Protein AF-U1MWM4-F1 (afdb_monomer)

Secondary structure (DSSP, 8-state):
--HHHHHHHHHHHHHHHHHHHHHHHTTSHHHHHHHHHHS-HHHH-GGGTTHHHHHHHHHHHHHHHHHHTT-SSHHHHHHHHHHHHHHHHHHHHHHHHHHH-HHHHGGG---HHHHHHHHHHHHHHHHHHH-

Organism: NCBI:txid1330458

Nearest PDB structures (foldseek):
  8yrj-assembly1_B  TM=4.365E-01  e=1.997E+00  Mus musculus

Solvent-accessible surface area (backbone atoms only — not comparable to full-atom values): 6643 Å² total; per-residue (Å²): 126,57,74,64,58,48,50,26,50,54,47,27,53,53,48,20,53,50,29,30,54,56,16,54,43,38,71,37,71,72,53,28,54,53,54,35,69,25,44,44,73,93,72,10,50,79,95,44,70,39,17,62,55,55,43,47,51,50,19,51,49,30,31,54,27,17,54,29,43,70,45,91,49,62,72,54,14,36,51,17,33,52,52,52,41,54,45,56,60,70,49,41,60,27,47,51,46,20,36,75,37,40,92,81,42,48,91,66,22,47,54,61,67,67,48,51,52,51,52,52,52,52,37,51,52,40,48,68,41,45,113

pLDD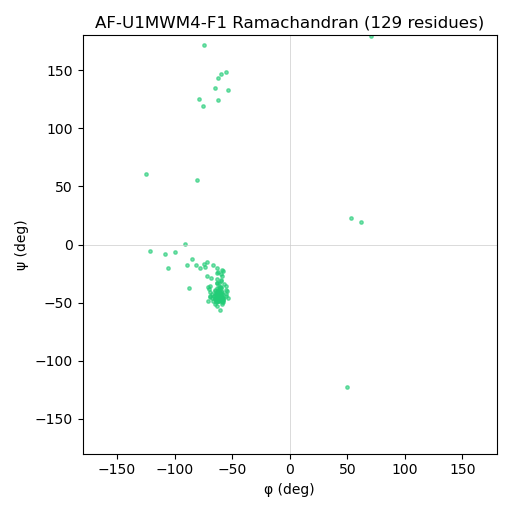T: mean 96.31, std 3.2, range [73.0, 98.81]

Structure (mmCIF, N/CA/C/O backbone):
data_AF-U1MWM4-F1
#
_entry.id   AF-U1MWM4-F1
#
loop_
_atom_site.group_PDB
_atom_site.id
_atom_site.type_symbol
_atom_site.label_atom_id
_atom_site.label_alt_id
_atom_site.label_comp_id
_atom_site.label_asym_id
_atom_site.label_entity_id
_atom_site.label_seq_id
_atom_site.pdbx_PDB_ins_code
_atom_site.Cartn_x
_atom_site.Cartn_y
_atom_site.Cartn_z
_atom_site.occupancy
_atom_site.B_iso_or_equiv
_atom_site.auth_seq_id
_atom_site.auth_comp_id
_atom_site.auth_asym_id
_atom_site.auth_atom_id
_atom_site.pdbx_PDB_model_num
ATOM 1 N N . MET A 1 1 ? 13.168 -4.698 -27.009 1.00 73.00 1 MET A N 1
ATOM 2 C CA . MET A 1 1 ? 12.444 -5.199 -25.823 1.00 73.00 1 MET A CA 1
ATOM 3 C C . MET A 1 1 ? 11.823 -6.514 -26.232 1.00 73.00 1 MET A C 1
ATOM 5 O O . MET A 1 1 ? 11.180 -6.531 -27.275 1.00 73.00 1 MET A O 1
ATOM 9 N N . ASP A 1 2 ? 12.071 -7.596 -25.502 1.00 93.06 2 ASP A N 1
ATOM 10 C CA . ASP A 1 2 ? 11.335 -8.839 -25.735 1.00 93.06 2 ASP A CA 1
ATOM 11 C C . ASP A 1 2 ? 9.895 -8.722 -25.193 1.00 93.06 2 ASP A C 1
ATOM 13 O O . ASP A 1 2 ? 9.524 -7.731 -24.549 1.00 93.06 2 ASP A O 1
ATOM 17 N N . ALA A 1 3 ? 9.061 -9.718 -25.497 1.00 93.69 3 ALA A N 1
ATOM 18 C CA . ALA A 1 3 ? 7.660 -9.731 -25.082 1.00 93.69 3 ALA A CA 1
ATOM 19 C C . ALA A 1 3 ? 7.498 -9.676 -23.552 1.00 93.69 3 ALA A C 1
ATOM 21 O O . ALA A 1 3 ? 6.542 -9.082 -23.056 1.00 93.69 3 ALA A O 1
ATOM 22 N N . PHE A 1 4 ? 8.446 -10.249 -22.808 1.00 92.88 4 PHE A N 1
ATOM 23 C CA . PHE A 1 4 ? 8.422 -10.269 -21.351 1.00 92.88 4 PHE A CA 1
ATOM 24 C C . PHE A 1 4 ? 8.690 -8.876 -20.767 1.00 92.88 4 PHE A C 1
ATOM 26 O O . PHE A 1 4 ? 7.894 -8.377 -19.973 1.00 92.88 4 PHE A O 1
ATOM 33 N N . ALA A 1 5 ? 9.728 -8.187 -21.240 1.00 92.69 5 ALA A N 1
ATOM 34 C CA . ALA A 1 5 ? 10.042 -6.819 -20.841 1.00 92.69 5 ALA A CA 1
ATOM 35 C C . ALA A 1 5 ? 8.908 -5.838 -21.190 1.00 92.69 5 ALA A C 1
ATOM 37 O O . ALA A 1 5 ? 8.616 -4.917 -20.419 1.00 92.69 5 ALA A O 1
ATOM 38 N N . LEU A 1 6 ? 8.239 -6.042 -22.333 1.00 95.88 6 LEU A N 1
ATOM 39 C CA . LEU A 1 6 ? 7.053 -5.269 -22.704 1.00 95.88 6 LEU A CA 1
ATOM 40 C C . LEU A 1 6 ? 5.889 -5.535 -21.739 1.00 95.88 6 LEU A C 1
ATOM 42 O O . LEU A 1 6 ? 5.275 -4.584 -21.255 1.00 95.88 6 LEU A O 1
ATOM 46 N N . ALA A 1 7 ? 5.617 -6.801 -21.408 1.00 96.62 7 ALA A N 1
ATOM 47 C CA . ALA A 1 7 ? 4.581 -7.168 -20.445 1.00 96.62 7 ALA A CA 1
ATOM 48 C C . ALA A 1 7 ? 4.852 -6.564 -19.058 1.00 96.62 7 ALA A C 1
ATOM 50 O O . ALA A 1 7 ? 3.949 -5.990 -18.450 1.00 96.62 7 ALA A O 1
ATOM 51 N N . GLN A 1 8 ? 6.101 -6.597 -18.584 1.00 96.38 8 GLN A N 1
ATOM 52 C CA . GLN A 1 8 ? 6.495 -5.952 -17.330 1.00 96.38 8 GLN A CA 1
ATOM 53 C C . GLN A 1 8 ? 6.320 -4.432 -17.373 1.00 96.38 8 GLN A C 1
ATOM 55 O O . GLN A 1 8 ? 5.951 -3.827 -16.369 1.00 96.38 8 GLN A O 1
ATOM 60 N N . LEU A 1 9 ? 6.602 -3.781 -18.505 1.00 96.69 9 LEU A N 1
ATOM 61 C CA . LEU A 1 9 ? 6.371 -2.343 -18.653 1.00 96.69 9 LEU A CA 1
ATOM 62 C C . LEU A 1 9 ? 4.880 -2.005 -18.561 1.00 96.69 9 LEU A C 1
ATOM 64 O O . LEU A 1 9 ? 4.505 -1.132 -17.780 1.00 96.69 9 LEU A O 1
ATOM 68 N N . VAL A 1 10 ? 4.037 -2.718 -19.310 1.00 98.06 10 VAL A N 1
ATOM 69 C CA . VAL A 1 10 ? 2.579 -2.535 -19.268 1.00 98.06 10 VAL A CA 1
ATOM 70 C C . VAL A 1 10 ? 2.051 -2.775 -17.855 1.00 98.06 10 VAL A C 1
ATOM 72 O O . VAL A 1 10 ? 1.291 -1.959 -17.334 1.00 98.06 10 VAL A O 1
ATOM 75 N N . LEU A 1 11 ? 2.510 -3.842 -17.196 1.00 98.12 11 LEU A N 1
ATOM 76 C CA . LEU A 1 11 ? 2.122 -4.159 -15.827 1.00 98.12 11 LEU A CA 1
ATOM 77 C C . LEU A 1 11 ? 2.522 -3.048 -14.849 1.00 98.12 11 LEU A C 1
ATOM 79 O O . LEU A 1 11 ? 1.695 -2.632 -14.044 1.00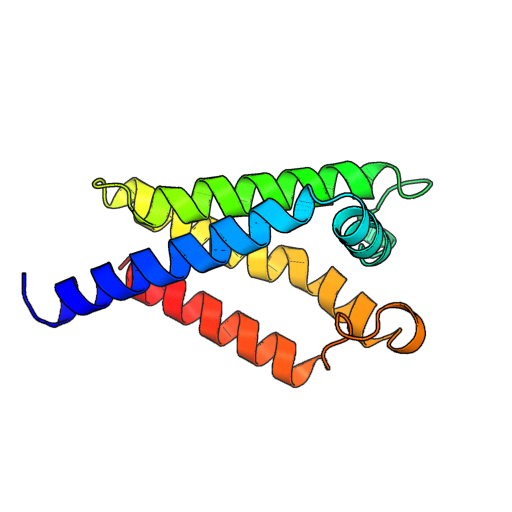 98.12 11 LEU A O 1
ATOM 83 N N . ARG A 1 12 ? 3.744 -2.508 -14.946 1.00 98.31 12 ARG A N 1
ATOM 84 C CA . ARG A 1 12 ? 4.184 -1.380 -14.108 1.00 98.31 12 ARG A CA 1
ATOM 85 C C . ARG A 1 12 ? 3.334 -0.134 -14.315 1.00 98.31 12 ARG A C 1
ATOM 87 O O . ARG A 1 12 ? 3.019 0.527 -13.335 1.00 98.31 12 ARG A O 1
ATOM 94 N N . ILE A 1 13 ? 2.937 0.175 -15.550 1.00 98.62 13 ILE A N 1
ATOM 95 C CA . ILE A 1 13 ? 2.043 1.308 -15.841 1.00 98.62 13 ILE A CA 1
ATOM 96 C C . ILE A 1 13 ? 0.690 1.107 -15.158 1.00 98.62 13 ILE A C 1
ATOM 98 O O . ILE A 1 13 ? 0.217 2.004 -14.463 1.00 98.62 13 ILE A O 1
ATOM 102 N N . ILE A 1 14 ? 0.096 -0.079 -15.295 1.00 98.69 14 ILE A N 1
ATOM 103 C CA . ILE A 1 14 ? -1.185 -0.402 -14.655 1.00 98.69 14 ILE A CA 1
ATOM 104 C C . ILE A 1 14 ? -1.062 -0.316 -13.129 1.00 98.69 14 ILE A C 1
ATOM 106 O O . ILE A 1 14 ? -1.875 0.341 -12.483 1.00 98.69 14 ILE A O 1
ATOM 110 N N . LEU A 1 15 ? -0.033 -0.936 -12.546 1.00 98.69 15 LEU A N 1
ATOM 111 C CA . LEU A 1 15 ? 0.197 -0.925 -11.102 1.00 98.69 15 LEU A CA 1
ATOM 112 C C . LEU A 1 15 ? 0.459 0.489 -10.579 1.00 98.69 15 LEU A C 1
ATOM 114 O O . LEU A 1 15 ? -0.099 0.858 -9.550 1.00 98.69 15 LEU A O 1
ATOM 118 N N . ALA A 1 16 ? 1.241 1.301 -11.293 1.00 98.69 16 ALA A N 1
ATOM 119 C CA . ALA A 1 16 ? 1.481 2.694 -10.934 1.00 98.69 16 ALA A CA 1
ATOM 120 C C . ALA A 1 16 ? 0.167 3.481 -10.875 1.00 98.69 16 ALA A C 1
ATOM 122 O O . ALA A 1 16 ? -0.094 4.151 -9.881 1.00 98.69 16 ALA A O 1
ATOM 123 N N . LEU A 1 17 ? -0.698 3.344 -11.886 1.00 98.69 17 LEU A N 1
ATOM 124 C CA . LEU A 1 17 ? -2.016 3.985 -11.893 1.00 98.69 17 LEU A CA 1
ATOM 125 C C . LEU A 1 17 ? -2.900 3.501 -10.736 1.00 98.69 17 LEU A C 1
ATOM 127 O O . LEU A 1 17 ? -3.558 4.316 -10.092 1.00 98.69 17 LEU A O 1
ATOM 131 N N . VAL A 1 18 ? -2.891 2.198 -10.443 1.00 98.50 18 VAL A N 1
ATOM 132 C CA . VAL A 1 18 ? -3.653 1.608 -9.334 1.00 98.50 18 VAL A CA 1
ATOM 133 C C . VAL A 1 18 ? -3.173 2.144 -7.983 1.00 98.50 18 VAL A C 1
ATOM 135 O O . VAL A 1 18 ? -3.989 2.655 -7.221 1.00 98.50 18 VAL A O 1
ATOM 138 N N . PHE A 1 19 ? -1.873 2.086 -7.682 1.00 98.69 19 PHE A N 1
ATOM 139 C CA . PHE A 1 19 ? -1.334 2.548 -6.397 1.00 98.69 19 PHE A CA 1
ATOM 140 C C . PHE A 1 19 ? -1.404 4.063 -6.234 1.00 98.69 19 PHE A C 1
ATOM 142 O O . PHE A 1 19 ? -1.806 4.532 -5.175 1.00 98.69 19 PHE A O 1
ATOM 149 N N . VAL A 1 20 ? -1.104 4.839 -7.277 1.00 98.75 20 VAL A N 1
ATOM 150 C CA . VAL A 1 20 ? -1.268 6.299 -7.228 1.00 98.75 20 VAL A CA 1
ATOM 151 C C . VAL A 1 20 ? -2.741 6.660 -7.039 1.00 98.75 20 VAL A C 1
ATOM 153 O O . VAL A 1 20 ? -3.062 7.494 -6.195 1.00 98.75 20 VAL A O 1
ATOM 156 N N . GLY A 1 21 ? -3.651 5.997 -7.759 1.00 98.50 21 GLY A N 1
ATOM 157 C CA . GLY A 1 21 ? -5.092 6.178 -7.600 1.00 98.50 21 GLY A CA 1
ATOM 158 C C . GLY A 1 21 ? -5.574 5.865 -6.181 1.00 98.50 21 GLY A C 1
ATOM 159 O O . GLY A 1 21 ? -6.245 6.698 -5.573 1.00 98.50 21 GLY A O 1
ATOM 160 N N . MET A 1 22 ? -5.195 4.709 -5.622 1.00 97.56 22 MET A N 1
ATOM 161 C CA . MET A 1 22 ? -5.502 4.334 -4.232 1.00 97.56 22 MET A CA 1
ATOM 162 C C . MET A 1 22 ? -4.910 5.334 -3.231 1.00 97.56 22 MET A C 1
ATOM 164 O O . MET A 1 22 ? -5.630 5.824 -2.354 1.00 97.56 22 MET A O 1
ATOM 168 N N . GLY A 1 23 ? -3.654 5.733 -3.418 1.00 98.19 23 GLY A N 1
ATOM 169 C CA . GLY A 1 23 ? -2.969 6.692 -2.560 1.00 98.19 23 GLY A CA 1
ATOM 170 C C . GLY A 1 23 ? -3.641 8.062 -2.542 1.00 98.19 23 GLY A C 1
ATOM 171 O O . GLY A 1 23 ? -3.818 8.647 -1.477 1.00 98.19 23 GLY A O 1
ATOM 172 N N . ILE A 1 24 ? -4.145 8.544 -3.683 1.00 98.56 24 ILE A N 1
ATOM 173 C CA . ILE A 1 24 ? -4.927 9.790 -3.753 1.00 98.56 24 ILE A CA 1
ATOM 174 C C . ILE A 1 24 ? -6.187 9.711 -2.875 1.00 98.56 24 ILE A C 1
ATOM 176 O O . ILE A 1 24 ? -6.543 10.693 -2.214 1.00 98.56 24 ILE A O 1
ATOM 180 N N . THR A 1 25 ? -6.853 8.551 -2.797 1.00 97.62 25 THR A N 1
ATOM 181 C CA . THR A 1 25 ? -8.079 8.410 -1.989 1.00 97.62 25 THR A CA 1
ATOM 182 C C . THR A 1 25 ? -7.853 8.643 -0.490 1.00 97.62 25 THR A C 1
ATOM 184 O O . THR A 1 25 ? -8.776 9.092 0.194 1.00 97.62 25 THR A O 1
ATOM 187 N N . HIS A 1 26 ? -6.625 8.462 0.012 1.00 97.44 26 HIS A N 1
ATOM 188 C CA . HIS A 1 26 ? -6.258 8.738 1.407 1.00 97.44 26 HIS A CA 1
ATOM 189 C C . HIS A 1 26 ? -6.399 10.221 1.780 1.00 97.44 26 HIS A C 1
ATOM 191 O O . HIS A 1 26 ? -6.542 10.566 2.956 1.00 97.44 26 HIS A O 1
ATOM 197 N N . PHE A 1 27 ? -6.408 11.111 0.787 1.00 97.75 27 PHE A N 1
ATOM 198 C CA . PHE A 1 27 ? -6.537 12.554 0.979 1.00 97.75 27 PHE A CA 1
ATOM 199 C C . PHE A 1 27 ? -7.962 13.064 0.730 1.00 97.75 27 PHE A C 1
ATOM 201 O O . PHE A 1 27 ? -8.268 14.213 1.048 1.00 97.75 27 PHE A O 1
ATOM 208 N N . VAL A 1 28 ? -8.872 12.208 0.251 1.00 97.56 28 VAL A N 1
ATOM 209 C CA . VAL A 1 28 ? -10.289 12.549 0.077 1.00 97.56 28 VAL A CA 1
ATOM 210 C C . VAL A 1 28 ? -10.979 12.555 1.448 1.00 97.56 28 VAL A C 1
ATOM 212 O O . VAL A 1 28 ? -11.045 11.507 2.093 1.00 97.56 28 VAL A O 1
ATOM 215 N N . PRO A 1 29 ? -11.563 13.678 1.921 1.00 95.44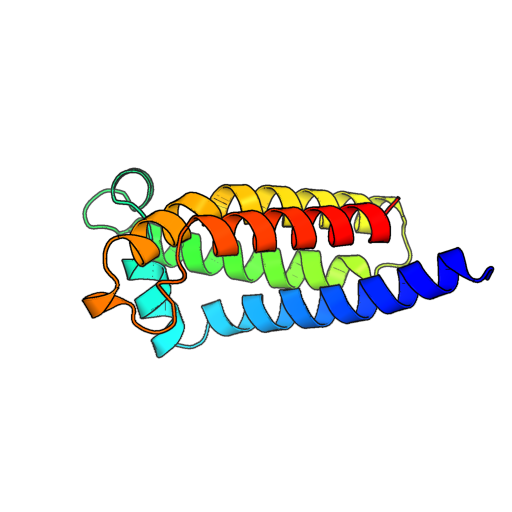 29 PRO A N 1
ATOM 216 C CA . PRO A 1 29 ? -11.994 13.820 3.317 1.00 95.44 29 PRO A CA 1
ATOM 217 C C . PRO A 1 29 ? -12.943 12.728 3.826 1.00 95.44 29 PRO A C 1
ATOM 219 O O . PRO A 1 29 ? -12.809 12.271 4.962 1.00 95.44 29 PRO A O 1
ATOM 222 N N . ARG A 1 30 ? -13.904 12.296 2.997 1.00 94.06 30 ARG A N 1
ATOM 223 C CA . ARG A 1 30 ? -14.866 11.244 3.361 1.00 94.06 30 ARG A CA 1
ATOM 224 C C . ARG A 1 30 ? -14.197 9.873 3.482 1.00 94.06 30 ARG A C 1
ATOM 226 O O . ARG A 1 30 ? -14.445 9.175 4.459 1.00 94.06 30 ARG A O 1
ATOM 233 N N . VAL A 1 31 ? -13.344 9.520 2.522 1.00 94.75 31 VAL A N 1
ATOM 234 C CA . VAL A 1 31 ? -12.633 8.232 2.485 1.00 94.75 31 VAL A CA 1
ATOM 235 C C . VAL A 1 31 ? -11.589 8.171 3.597 1.00 94.75 31 VAL A C 1
ATOM 237 O O . VAL A 1 31 ? -11.558 7.209 4.359 1.00 94.75 31 VAL A O 1
ATOM 240 N N . ARG A 1 32 ? -10.830 9.256 3.790 1.00 96.31 32 ARG A N 1
ATOM 241 C CA . ARG A 1 32 ? -9.849 9.398 4.869 1.00 96.31 32 ARG A CA 1
ATOM 242 C C . ARG A 1 32 ? -10.452 9.123 6.243 1.00 96.31 32 ARG A C 1
ATOM 244 O O . ARG A 1 32 ? -9.863 8.390 7.029 1.00 96.31 32 ARG A O 1
ATOM 251 N N . ARG A 1 33 ? -11.629 9.687 6.549 1.00 95.38 33 ARG A N 1
ATOM 252 C CA . ARG A 1 33 ? -12.317 9.439 7.831 1.00 95.38 33 ARG A CA 1
ATOM 253 C C . ARG A 1 33 ? -12.697 7.968 8.009 1.00 95.38 33 ARG A C 1
ATOM 255 O O . ARG A 1 33 ? -12.547 7.441 9.107 1.00 95.38 33 ARG A O 1
ATOM 262 N N . ALA A 1 34 ? -13.148 7.303 6.944 1.00 95.31 34 ALA A N 1
ATOM 263 C CA . ALA A 1 34 ? -13.443 5.872 6.982 1.00 95.31 34 ALA A CA 1
ATOM 264 C C . ALA A 1 34 ? -12.171 5.044 7.238 1.00 95.31 34 ALA A C 1
ATOM 266 O O . ALA A 1 34 ? -12.152 4.236 8.162 1.00 95.31 34 ALA A O 1
ATOM 267 N N . MET A 1 35 ? -11.079 5.319 6.518 1.00 96.56 35 MET A N 1
ATOM 268 C CA . MET A 1 35 ? -9.781 4.658 6.718 1.00 96.56 35 MET A CA 1
ATOM 269 C C . MET A 1 35 ? -9.242 4.855 8.141 1.00 96.56 35 MET A C 1
ATOM 271 O O . MET A 1 35 ? -8.799 3.904 8.779 1.00 96.56 35 MET A O 1
ATOM 275 N N . GLN A 1 36 ? -9.344 6.070 8.690 1.00 96.88 36 GLN A N 1
ATOM 276 C CA . GLN A 1 36 ? -8.945 6.357 10.072 1.00 96.88 36 GLN A CA 1
ATOM 277 C C . GLN A 1 36 ? -9.743 5.533 11.086 1.00 96.88 36 GLN A C 1
ATOM 279 O O . GLN A 1 36 ? -9.192 5.109 12.101 1.00 96.88 36 GLN A O 1
ATOM 284 N N . ALA A 1 37 ? -11.031 5.294 10.830 1.00 95.69 37 ALA A N 1
ATOM 285 C CA . ALA A 1 37 ? -11.879 4.461 11.676 1.00 95.69 37 ALA A CA 1
ATOM 286 C C . ALA A 1 37 ? -11.535 2.964 11.576 1.00 95.69 37 ALA A C 1
ATOM 288 O O . ALA A 1 37 ? -11.712 2.250 12.559 1.00 95.69 37 ALA A O 1
ATOM 289 N N . MET A 1 38 ? -10.989 2.509 10.443 1.00 96.56 38 MET A N 1
ATOM 290 C CA . MET A 1 38 ? -10.546 1.123 10.242 1.00 96.56 38 MET A CA 1
ATOM 291 C C . MET A 1 38 ? -9.243 0.789 10.983 1.00 96.56 38 MET A C 1
ATOM 293 O O . MET A 1 38 ? -8.956 -0.384 11.199 1.00 96.56 38 MET A O 1
ATOM 297 N N . ILE A 1 39 ? -8.434 1.780 11.379 1.00 96.75 39 ILE A N 1
ATOM 298 C CA . ILE A 1 39 ? -7.154 1.511 12.054 1.00 96.75 39 ILE A CA 1
ATOM 299 C C . ILE A 1 39 ? -7.396 0.775 13.389 1.00 96.75 39 ILE A C 1
ATOM 301 O O . ILE A 1 39 ? -8.121 1.295 14.248 1.00 96.75 39 ILE A O 1
ATOM 305 N N . PRO A 1 40 ? -6.787 -0.403 13.615 1.00 95.12 40 PRO A N 1
ATOM 306 C CA . PRO A 1 40 ? -6.948 -1.129 14.871 1.00 95.12 40 PRO A CA 1
ATOM 307 C C . PRO A 1 40 ? -6.475 -0.315 16.079 1.00 95.12 40 PRO A C 1
ATOM 309 O O . PRO A 1 40 ? -5.505 0.440 15.994 1.00 95.12 40 PRO A O 1
ATOM 312 N N . ALA A 1 41 ? -7.130 -0.500 17.229 1.00 93.88 41 ALA A N 1
ATOM 313 C CA . ALA A 1 41 ? -6.823 0.246 18.455 1.00 93.88 41 ALA A CA 1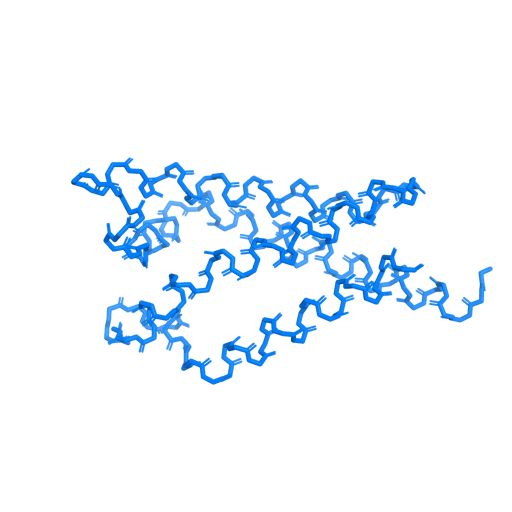
ATOM 314 C C . ALA A 1 41 ? -5.342 0.140 18.872 1.00 93.88 41 ALA A C 1
ATOM 316 O O . ALA A 1 41 ? -4.760 1.135 19.294 1.00 93.88 41 ALA A O 1
ATOM 317 N N . ALA A 1 42 ? -4.719 -1.025 18.656 1.00 93.69 42 ALA A N 1
ATOM 318 C CA . ALA A 1 42 ? -3.303 -1.268 18.941 1.00 93.69 42 ALA A CA 1
ATOM 319 C C . ALA A 1 42 ? -2.340 -0.329 18.183 1.00 93.69 42 ALA A C 1
ATOM 321 O O . ALA A 1 42 ? -1.250 -0.055 18.673 1.00 93.69 42 ALA A O 1
ATOM 322 N N . PHE A 1 43 ? -2.739 0.187 17.014 1.00 94.00 43 PHE A N 1
ATOM 323 C CA . PHE A 1 43 ? -1.911 1.075 16.187 1.00 94.00 43 PHE A CA 1
ATOM 324 C C . PHE A 1 43 ? -2.356 2.538 16.243 1.00 94.00 43 PHE A C 1
ATOM 326 O O . PHE A 1 43 ? -1.581 3.435 15.928 1.00 94.00 43 PHE A O 1
ATOM 333 N N . ALA A 1 44 ? -3.602 2.807 16.637 1.00 93.25 44 ALA A N 1
ATOM 334 C CA . ALA A 1 44 ? -4.173 4.151 16.590 1.00 93.25 44 ALA A CA 1
ATOM 335 C C . ALA A 1 44 ? -3.596 5.106 17.661 1.00 93.25 44 ALA A C 1
ATOM 337 O O . ALA A 1 44 ? -3.761 6.323 17.544 1.00 93.25 44 ALA A O 1
ATOM 338 N N . GLY A 1 45 ? -2.916 4.575 18.682 1.00 92.75 45 GLY A N 1
ATOM 339 C CA . GLY A 1 45 ? -2.413 5.337 19.827 1.00 92.75 45 GLY A CA 1
ATOM 340 C C . GLY A 1 45 ? -3.528 5.820 20.772 1.00 92.75 45 GLY A C 1
ATOM 341 O O . GLY A 1 45 ? -4.712 5.580 20.511 1.00 92.75 45 GLY A O 1
ATOM 342 N N . PRO A 1 46 ? -3.171 6.516 21.872 1.00 92.06 46 PRO A N 1
ATOM 343 C CA . PRO A 1 46 ? -4.142 7.100 22.798 1.00 92.06 46 PRO A CA 1
ATOM 344 C C . PRO A 1 46 ? -5.131 7.996 22.052 1.00 92.06 46 PRO A C 1
ATOM 346 O O . PRO A 1 46 ? -4.720 8.782 21.195 1.00 92.06 46 PRO A O 1
ATOM 349 N N . GLU A 1 47 ? -6.425 7.829 22.331 1.00 91.88 47 GLU A N 1
ATOM 350 C CA . GLU A 1 47 ? -7.513 8.593 21.694 1.00 91.88 47 GLU A CA 1
ATOM 351 C C . GLU A 1 47 ? -7.492 8.555 20.151 1.00 91.88 47 GLU A C 1
ATOM 353 O O . GLU A 1 47 ? -8.045 9.420 19.478 1.00 91.88 47 GLU A O 1
ATOM 358 N N . ARG A 1 48 ? -6.857 7.531 19.560 1.00 95.00 48 ARG A N 1
ATOM 359 C CA . ARG A 1 48 ? -6.692 7.363 18.106 1.00 95.00 48 ARG A CA 1
ATOM 360 C C . ARG A 1 48 ? -5.898 8.479 17.415 1.00 95.00 48 ARG A C 1
ATOM 362 O O . ARG A 1 48 ? -5.969 8.613 16.191 1.00 95.00 48 ARG A O 1
ATOM 369 N N . ARG A 1 49 ? -5.108 9.257 18.163 1.00 96.50 49 ARG A N 1
ATOM 370 C CA . ARG A 1 49 ? -4.370 10.428 17.653 1.00 96.50 49 ARG A CA 1
ATOM 371 C C . ARG A 1 49 ? -3.397 10.117 16.505 1.00 96.50 49 ARG A C 1
ATOM 373 O O . ARG A 1 49 ? -3.054 11.014 15.742 1.00 96.50 49 ARG A O 1
ATOM 380 N N . TRP A 1 50 ? -2.941 8.868 16.364 1.00 96.88 50 TRP A N 1
ATOM 381 C CA . TRP A 1 50 ? -2.022 8.457 15.293 1.00 96.88 50 TRP A CA 1
ATOM 382 C C . TRP A 1 50 ? -2.739 8.008 14.023 1.00 96.88 50 TRP A C 1
ATOM 384 O O . TRP A 1 50 ? -2.126 7.996 12.958 1.00 96.88 50 TRP A O 1
ATOM 394 N N . ALA A 1 51 ? -4.035 7.691 14.094 1.00 96.69 51 ALA A N 1
ATOM 395 C CA . ALA A 1 51 ? -4.787 7.219 12.938 1.00 96.69 51 ALA A CA 1
ATOM 396 C C . ALA A 1 51 ? -4.715 8.187 11.735 1.00 96.69 51 ALA A C 1
ATOM 398 O O . ALA A 1 51 ? -4.454 7.724 10.624 1.00 96.69 51 ALA A O 1
ATOM 399 N N . PRO A 1 52 ? -4.854 9.519 11.903 1.00 97.00 52 PRO A N 1
ATOM 400 C CA . PRO A 1 52 ? -4.708 10.449 10.787 1.00 97.00 52 PRO A CA 1
ATOM 401 C C . PRO A 1 52 ? -3.329 10.413 10.129 1.00 97.00 52 PRO A C 1
ATOM 403 O O . PRO A 1 52 ? -3.249 10.423 8.902 1.00 97.00 52 PRO A O 1
ATOM 406 N N . ALA A 1 53 ? -2.266 10.342 10.933 1.00 97.62 53 ALA A N 1
ATOM 407 C CA . ALA A 1 53 ? -0.895 10.304 10.439 1.00 97.62 53 ALA A CA 1
ATOM 408 C C . ALA A 1 53 ? -0.605 8.994 9.699 1.00 97.62 53 ALA A C 1
ATOM 410 O O . ALA A 1 53 ? -0.040 9.030 8.615 1.00 97.62 53 ALA A O 1
ATOM 411 N N . LEU A 1 54 ? -1.052 7.851 10.227 1.00 97.75 54 LEU A N 1
ATOM 412 C CA . LEU A 1 54 ? -0.873 6.546 9.584 1.00 97.75 54 LEU A CA 1
ATOM 413 C C . LEU A 1 54 ? -1.575 6.466 8.220 1.00 97.75 54 LEU A C 1
ATOM 415 O O . LEU A 1 54 ? -0.982 5.975 7.260 1.00 97.75 54 LEU A O 1
ATOM 419 N N . VAL A 1 55 ? -2.801 6.995 8.105 1.00 98.00 55 VAL A N 1
ATOM 420 C CA . VAL A 1 55 ? -3.511 7.089 6.812 1.00 98.00 55 VAL A CA 1
ATOM 421 C C . VAL A 1 55 ? -2.777 8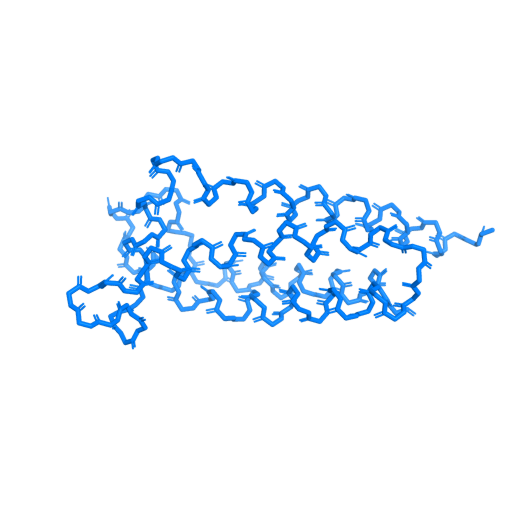.032 5.854 1.00 98.00 55 VAL A C 1
ATOM 423 O O . VAL A 1 55 ? -2.596 7.708 4.688 1.00 98.00 55 VAL A O 1
ATOM 426 N N . ALA A 1 56 ? -2.305 9.187 6.325 1.00 98.19 56 ALA A N 1
ATOM 427 C CA . ALA A 1 56 ? -1.561 10.106 5.465 1.00 98.19 56 ALA A CA 1
ATOM 428 C C . ALA A 1 56 ? -0.236 9.494 4.977 1.00 98.19 56 ALA A C 1
ATOM 430 O O . ALA A 1 56 ? 0.064 9.557 3.789 1.00 98.19 56 ALA A O 1
ATOM 431 N N . ILE A 1 57 ? 0.532 8.869 5.874 1.00 98.31 57 ILE A N 1
ATOM 432 C CA . ILE A 1 57 ? 1.819 8.235 5.559 1.00 98.31 57 ILE A CA 1
ATOM 433 C C . ILE A 1 57 ? 1.622 7.092 4.563 1.00 98.31 57 ILE A C 1
ATOM 435 O O . ILE A 1 57 ? 2.321 7.059 3.557 1.00 98.31 57 ILE A O 1
ATOM 439 N N . SER A 1 58 ? 0.664 6.191 4.802 1.00 98.12 58 SER A N 1
ATOM 440 C CA . SER A 1 58 ? 0.363 5.104 3.858 1.00 98.12 58 SER A CA 1
ATOM 441 C C . SER A 1 58 ? -0.019 5.641 2.478 1.00 98.12 58 SER A C 1
ATOM 443 O O . SER A 1 58 ? 0.575 5.212 1.494 1.00 98.12 58 SER A O 1
ATOM 445 N N . GLY A 1 59 ? -0.886 6.656 2.403 1.00 98.50 59 GLY A N 1
ATOM 446 C CA . GLY A 1 59 ? -1.240 7.302 1.136 1.00 98.50 59 GLY A CA 1
ATOM 447 C C . GLY A 1 59 ? -0.046 7.939 0.412 1.00 98.50 59 GLY A C 1
ATOM 448 O O . GLY A 1 59 ? 0.087 7.790 -0.801 1.00 98.50 59 GLY A O 1
ATOM 449 N N . VAL A 1 60 ? 0.863 8.612 1.133 1.00 98.75 60 VAL A N 1
ATOM 450 C CA . VAL A 1 60 ? 2.105 9.148 0.538 1.00 98.75 60 VAL A CA 1
ATOM 451 C C . VAL A 1 60 ? 2.983 8.018 0.006 1.00 98.75 60 VAL A C 1
ATOM 453 O O . VAL A 1 60 ? 3.483 8.120 -1.113 1.00 98.75 60 VAL A O 1
ATOM 456 N N . VAL A 1 61 ? 3.165 6.942 0.777 1.00 98.69 61 VAL A N 1
ATOM 457 C CA . VAL A 1 61 ? 3.980 5.793 0.358 1.00 98.69 61 VAL A CA 1
ATOM 458 C C . VAL A 1 61 ? 3.390 5.138 -0.892 1.00 98.69 61 VAL A C 1
ATOM 460 O O . VAL A 1 61 ? 4.149 4.860 -1.815 1.00 98.69 61 VAL A O 1
ATOM 463 N N . GLU A 1 62 ? 2.068 4.958 -0.981 1.00 98.62 62 GLU A N 1
ATOM 464 C CA . GLU A 1 62 ? 1.415 4.426 -2.189 1.00 98.62 62 GLU A CA 1
ATOM 465 C C . GLU A 1 62 ? 1.671 5.296 -3.420 1.00 98.62 62 GLU A C 1
ATOM 467 O O . GLU A 1 62 ? 2.032 4.770 -4.472 1.00 98.62 62 GLU A O 1
ATOM 472 N N . ILE A 1 63 ? 1.526 6.621 -3.299 1.00 98.81 63 ILE A N 1
ATOM 473 C CA . ILE A 1 63 ? 1.742 7.546 -4.420 1.00 98.81 63 ILE A CA 1
ATOM 474 C C . ILE A 1 63 ? 3.207 7.522 -4.854 1.00 98.81 63 ILE A C 1
ATOM 476 O O . ILE A 1 63 ? 3.502 7.356 -6.038 1.00 98.81 63 ILE A O 1
ATOM 480 N N . VAL A 1 64 ? 4.130 7.689 -3.905 1.00 98.81 64 VAL A N 1
ATOM 481 C CA . VAL A 1 64 ? 5.562 7.800 -4.198 1.00 98.81 64 VAL A CA 1
ATOM 482 C C . VAL A 1 64 ? 6.102 6.484 -4.746 1.00 98.81 64 VAL A C 1
ATOM 484 O O . VAL A 1 64 ? 6.753 6.484 -5.789 1.00 98.81 64 VAL A O 1
ATOM 487 N N . ALA A 1 65 ? 5.811 5.357 -4.091 1.00 98.69 65 ALA A N 1
ATOM 488 C CA . ALA A 1 65 ? 6.276 4.056 -4.554 1.00 98.69 65 ALA A CA 1
ATOM 489 C C . ALA A 1 65 ? 5.563 3.631 -5.849 1.00 98.69 65 ALA A C 1
ATOM 491 O O . ALA A 1 65 ? 6.213 3.131 -6.763 1.00 98.69 65 ALA A O 1
ATOM 492 N N . GLY A 1 66 ? 4.263 3.911 -5.988 1.00 98.69 66 GLY A N 1
ATOM 493 C CA . GLY A 1 66 ? 3.515 3.684 -7.226 1.00 98.69 66 GLY A CA 1
ATOM 494 C C . GLY A 1 66 ? 4.122 4.429 -8.416 1.00 98.69 66 GLY A C 1
ATOM 495 O O . GLY A 1 66 ? 4.386 3.819 -9.450 1.00 98.69 66 GLY A O 1
ATOM 496 N N . ALA A 1 67 ? 4.434 5.718 -8.264 1.00 98.62 67 ALA A N 1
ATOM 497 C CA . ALA A 1 67 ? 5.118 6.494 -9.299 1.00 98.62 67 ALA A CA 1
ATOM 498 C C . ALA A 1 67 ? 6.544 5.976 -9.570 1.00 98.62 67 ALA A C 1
ATOM 500 O O . ALA A 1 67 ? 6.973 5.891 -10.723 1.00 98.62 67 ALA A O 1
ATOM 501 N N . ALA A 1 68 ? 7.269 5.575 -8.523 1.00 98.56 68 ALA A N 1
ATOM 502 C CA . ALA A 1 68 ? 8.633 5.062 -8.627 1.00 98.56 68 ALA A CA 1
ATOM 503 C C . ALA A 1 68 ? 8.742 3.716 -9.373 1.00 98.56 68 ALA A C 1
ATOM 505 O O . ALA A 1 68 ? 9.821 3.400 -9.880 1.00 98.56 68 ALA A O 1
ATOM 506 N N . LEU A 1 69 ? 7.648 2.960 -9.549 1.00 98.38 69 LEU A N 1
ATOM 507 C CA . LEU A 1 69 ? 7.622 1.791 -10.446 1.00 98.38 69 LEU A CA 1
ATOM 508 C C . LEU A 1 69 ? 7.959 2.153 -11.905 1.00 98.38 69 LEU A C 1
ATOM 510 O O . LEU A 1 69 ? 8.455 1.310 -12.657 1.00 98.38 69 LEU A O 1
ATOM 514 N N . LEU A 1 70 ? 7.727 3.403 -12.312 1.00 98.25 70 LEU A N 1
ATOM 515 C CA . LEU A 1 70 ? 8.021 3.900 -13.660 1.00 98.25 70 LEU A CA 1
ATOM 516 C C . LEU A 1 70 ? 9.419 4.512 -13.790 1.00 98.25 70 LEU A C 1
ATOM 518 O O . LEU A 1 70 ? 9.796 4.952 -14.875 1.00 98.25 70 LEU A O 1
ATOM 522 N N . ALA A 1 71 ? 10.207 4.523 -12.712 1.00 97.38 71 ALA A N 1
ATOM 523 C CA . ALA A 1 71 ? 11.561 5.051 -12.745 1.00 97.38 71 ALA A CA 1
ATOM 524 C C . ALA A 1 71 ? 12.452 4.255 -13.724 1.00 97.38 71 ALA A C 1
ATOM 526 O O . ALA A 1 71 ? 12.352 3.028 -13.801 1.00 97.38 71 ALA A O 1
ATOM 527 N N . PRO A 1 72 ? 13.379 4.908 -14.445 1.00 95.31 72 PRO A N 1
ATOM 528 C CA . PRO A 1 72 ? 14.279 4.207 -15.363 1.00 95.31 72 PRO A CA 1
ATOM 529 C C . PRO A 1 72 ? 15.290 3.313 -14.618 1.00 95.31 72 PRO A C 1
ATOM 531 O O . PRO A 1 72 ? 15.704 2.265 -15.119 1.00 95.31 72 PRO A O 1
ATOM 534 N N . TRP A 1 73 ? 15.649 3.672 -13.384 1.00 96.81 73 TRP A N 1
ATOM 535 C CA . TRP A 1 73 ? 16.642 2.956 -12.581 1.00 96.81 73 TRP A CA 1
ATOM 536 C C . TRP A 1 73 ? 16.052 1.694 -11.943 1.00 96.81 73 TRP A C 1
ATOM 538 O O . TRP A 1 73 ? 15.050 1.755 -11.232 1.00 96.81 73 TRP A O 1
ATOM 548 N N . TRP A 1 74 ? 16.681 0.537 -12.178 1.00 95.81 74 TRP A N 1
ATOM 549 C CA . TRP A 1 74 ? 16.226 -0.750 -11.630 1.00 95.81 74 TRP A CA 1
ATOM 550 C C . TRP A 1 74 ? 16.158 -0.744 -10.097 1.00 95.81 74 TRP A C 1
ATOM 552 O O . TRP A 1 74 ? 15.127 -1.107 -9.541 1.00 95.81 74 TRP A O 1
ATOM 562 N N . GLY A 1 75 ? 17.190 -0.227 -9.417 1.00 97.62 75 GLY A N 1
ATOM 563 C CA . GLY A 1 75 ? 17.218 -0.185 -7.950 1.00 97.62 75 GLY A CA 1
ATOM 564 C C . GLY A 1 75 ? 16.060 0.611 -7.336 1.00 97.62 75 GLY A C 1
ATOM 565 O O . GLY A 1 75 ? 15.500 0.198 -6.325 1.00 97.62 75 GLY A O 1
ATOM 566 N N . VAL A 1 76 ? 15.640 1.706 -7.985 1.00 97.94 76 VAL A N 1
ATOM 567 C CA . VAL A 1 76 ? 14.488 2.514 -7.548 1.00 97.94 76 VAL A CA 1
ATOM 568 C C . VAL A 1 76 ? 13.186 1.730 -7.706 1.00 97.94 76 VAL A C 1
ATOM 570 O O . VAL A 1 76 ? 12.389 1.676 -6.773 1.00 97.94 76 VAL A O 1
ATOM 573 N N . ARG A 1 77 ? 12.990 1.074 -8.857 1.00 97.62 77 ARG A N 1
ATOM 574 C CA . ARG A 1 77 ? 11.803 0.245 -9.119 1.00 97.62 77 ARG A CA 1
ATOM 575 C C . ARG A 1 77 ? 11.697 -0.922 -8.147 1.00 97.62 77 ARG A C 1
ATOM 577 O O . ARG A 1 77 ? 10.626 -1.163 -7.601 1.00 97.62 77 ARG A O 1
ATOM 584 N N . PHE A 1 78 ? 12.805 -1.620 -7.914 1.00 98.25 78 PHE A N 1
ATOM 585 C CA . PHE A 1 78 ? 12.848 -2.752 -6.998 1.00 98.25 78 PHE A CA 1
ATOM 586 C C . PHE A 1 78 ? 12.518 -2.316 -5.565 1.00 98.25 78 PHE A C 1
ATOM 588 O O . PHE A 1 78 ? 11.622 -2.883 -4.943 1.00 98.25 78 PHE A O 1
ATOM 595 N N . ALA A 1 79 ? 13.152 -1.245 -5.070 1.00 98.50 79 ALA A N 1
ATOM 596 C CA . ALA A 1 79 ? 12.849 -0.686 -3.752 1.00 98.50 79 ALA A CA 1
ATOM 597 C C . ALA A 1 79 ? 11.379 -0.246 -3.628 1.00 98.50 79 ALA A C 1
ATOM 599 O O . ALA A 1 79 ? 10.740 -0.516 -2.612 1.00 98.50 79 ALA A O 1
ATOM 600 N N . ALA A 1 80 ? 10.824 0.375 -4.672 1.00 98.50 80 ALA A N 1
ATOM 601 C CA . ALA A 1 80 ? 9.417 0.754 -4.723 1.00 98.50 80 ALA A CA 1
ATOM 602 C C . ALA A 1 80 ? 8.482 -0.462 -4.648 1.00 98.50 80 ALA A C 1
ATOM 604 O O . ALA A 1 80 ? 7.525 -0.452 -3.876 1.00 98.50 80 ALA A O 1
ATOM 605 N N . GLY A 1 81 ? 8.782 -1.535 -5.386 1.00 98.50 81 GLY A N 1
ATOM 606 C CA . GLY A 1 81 ? 8.016 -2.778 -5.326 1.00 98.50 81 GLY A CA 1
ATOM 607 C C . GLY A 1 81 ? 8.018 -3.401 -3.928 1.00 98.50 81 GLY A C 1
ATOM 608 O O . GLY A 1 81 ? 6.960 -3.749 -3.405 1.00 98.50 81 GLY A O 1
ATOM 609 N N . ILE A 1 82 ? 9.184 -3.460 -3.277 1.00 98.69 82 ILE A N 1
ATOM 610 C CA . ILE A 1 82 ? 9.298 -3.938 -1.891 1.00 98.69 82 ILE A CA 1
ATOM 611 C C . ILE A 1 82 ? 8.509 -3.047 -0.924 1.00 98.69 82 ILE A C 1
ATOM 613 O O . ILE A 1 82 ? 7.789 -3.569 -0.074 1.00 98.69 82 ILE A O 1
ATOM 617 N N . ALA A 1 83 ? 8.588 -1.721 -1.067 1.00 98.62 83 ALA A N 1
ATOM 618 C CA . ALA A 1 83 ? 7.839 -0.785 -0.231 1.00 98.62 83 ALA A CA 1
ATOM 619 C C . ALA A 1 83 ? 6.319 -0.980 -0.363 1.00 98.62 83 ALA A C 1
ATOM 621 O O . ALA A 1 83 ? 5.620 -1.018 0.648 1.00 98.62 83 ALA A O 1
ATOM 622 N N . LEU A 1 84 ? 5.811 -1.169 -1.585 1.00 98.75 84 LEU A N 1
ATOM 623 C CA . LEU A 1 84 ? 4.394 -1.446 -1.839 1.00 98.75 84 LEU A CA 1
ATOM 624 C C . LEU A 1 84 ? 3.948 -2.781 -1.233 1.00 98.75 84 LEU A C 1
ATOM 626 O O . LEU A 1 84 ? 2.897 -2.843 -0.600 1.00 98.75 84 LEU A O 1
ATOM 630 N N . ILE A 1 85 ? 4.751 -3.840 -1.368 1.00 98.69 85 ILE A N 1
ATOM 631 C CA . ILE A 1 85 ? 4.454 -5.149 -0.766 1.00 98.69 85 ILE A CA 1
ATOM 632 C C . ILE A 1 85 ? 4.433 -5.049 0.764 1.00 98.69 85 ILE A C 1
ATOM 634 O O . ILE A 1 85 ? 3.486 -5.512 1.402 1.00 98.69 85 ILE A O 1
ATOM 638 N N . ALA A 1 86 ? 5.439 -4.404 1.359 1.00 98.62 86 ALA A N 1
ATOM 639 C CA . ALA A 1 86 ? 5.495 -4.173 2.799 1.00 98.62 86 ALA A CA 1
ATOM 640 C C . ALA A 1 86 ? 4.289 -3.355 3.282 1.00 98.62 86 ALA A C 1
ATOM 642 O O . ALA A 1 86 ? 3.699 -3.673 4.315 1.00 98.62 86 ALA A O 1
ATOM 643 N N . LEU A 1 87 ? 3.874 -2.347 2.510 1.00 98.38 87 LEU A N 1
ATOM 644 C CA . LEU A 1 87 ? 2.704 -1.543 2.827 1.00 98.38 87 LEU A CA 1
ATOM 645 C C . LEU A 1 87 ? 1.409 -2.362 2.773 1.00 98.38 87 LEU A C 1
ATOM 647 O O . LEU A 1 87 ? 0.614 -2.268 3.703 1.00 98.38 87 LEU A O 1
ATOM 651 N N . LEU A 1 88 ? 1.211 -3.203 1.748 1.00 98.19 88 LEU A N 1
ATOM 652 C CA . LEU A 1 88 ? 0.050 -4.100 1.657 1.00 98.19 88 LEU A CA 1
ATOM 653 C C . LEU A 1 88 ? -0.069 -4.992 2.901 1.00 98.19 88 LEU A C 1
ATOM 655 O O . LEU A 1 88 ? -1.164 -5.152 3.446 1.00 98.19 88 LEU A O 1
ATOM 659 N N . ILE A 1 89 ? 1.055 -5.526 3.381 1.00 98.19 89 ILE A N 1
ATOM 660 C CA . ILE A 1 89 ? 1.106 -6.306 4.621 1.00 98.19 89 ILE A CA 1
ATOM 661 C C . ILE A 1 89 ? 0.748 -5.419 5.823 1.00 98.19 89 ILE A C 1
ATOM 663 O O . ILE A 1 89 ? -0.098 -5.794 6.636 1.00 98.19 89 ILE A O 1
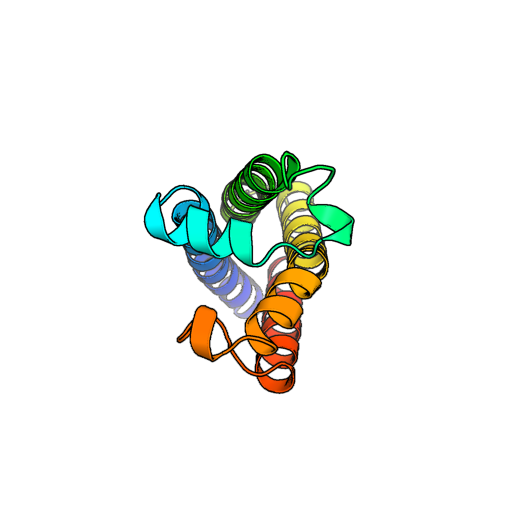ATOM 667 N N . ALA A 1 90 ? 1.336 -4.224 5.916 1.00 97.31 90 ALA A N 1
ATOM 668 C CA . ALA A 1 90 ? 1.135 -3.302 7.032 1.00 97.31 90 ALA A CA 1
ATOM 669 C C . ALA A 1 90 ? -0.313 -2.796 7.163 1.00 97.31 90 ALA A C 1
ATOM 671 O O . ALA A 1 90 ? -0.785 -2.590 8.280 1.00 97.31 90 ALA A O 1
ATOM 672 N N . VAL A 1 91 ? -1.040 -2.616 6.053 1.00 96.75 91 VAL A N 1
ATOM 673 C CA . VAL A 1 91 ? -2.443 -2.158 6.069 1.00 96.75 91 VAL A CA 1
ATOM 674 C C . VAL A 1 91 ? -3.452 -3.295 6.261 1.00 96.75 91 VAL A C 1
ATOM 676 O O . VAL A 1 91 ? -4.619 -3.037 6.561 1.00 96.75 91 VAL A O 1
ATOM 679 N N . PHE A 1 92 ? -3.036 -4.562 6.141 1.00 97.31 92 PHE A N 1
ATOM 680 C CA . PHE A 1 92 ? -3.938 -5.712 6.277 1.00 97.31 92 PHE A CA 1
ATOM 681 C C . PHE A 1 92 ? -4.721 -5.758 7.605 1.00 97.31 92 PHE A C 1
ATOM 683 O O . PHE A 1 92 ? -5.918 -6.051 7.564 1.00 97.31 92 PHE A O 1
ATOM 690 N N . PRO A 1 93 ? -4.151 -5.403 8.775 1.00 97.06 93 PRO A N 1
ATOM 691 C CA . PRO A 1 93 ? -4.917 -5.328 10.018 1.00 97.06 93 PRO A CA 1
ATOM 692 C C . PRO A 1 93 ? -6.124 -4.378 9.949 1.00 97.06 93 PRO A C 1
ATOM 694 O O . PRO A 1 93 ? -7.165 -4.677 10.532 1.00 97.06 93 PRO A O 1
ATOM 697 N N . ALA A 1 94 ? -6.027 -3.270 9.205 1.00 96.31 94 ALA A N 1
ATOM 698 C CA . ALA A 1 94 ? -7.157 -2.362 8.995 1.00 96.31 94 ALA A CA 1
ATOM 699 C C . ALA A 1 94 ? -8.243 -2.995 8.109 1.00 96.31 94 ALA A C 1
ATOM 701 O O . ALA A 1 94 ? -9.435 -2.825 8.366 1.00 96.31 94 ALA A O 1
ATOM 702 N N . ASN A 1 95 ? -7.848 -3.794 7.113 1.00 96.69 95 ASN A N 1
ATOM 703 C CA . ASN A 1 95 ? -8.789 -4.569 6.303 1.00 96.69 95 ASN A CA 1
ATOM 704 C C . ASN A 1 95 ? -9.526 -5.628 7.139 1.00 96.69 95 ASN A C 1
ATOM 706 O O . ASN A 1 95 ? -10.731 -5.810 6.973 1.00 96.69 95 ASN A O 1
ATOM 710 N N . VAL A 1 96 ? -8.826 -6.298 8.062 1.00 96.31 96 VAL A N 1
ATOM 711 C CA . VAL A 1 96 ? -9.435 -7.256 9.000 1.00 96.31 96 VAL A CA 1
ATOM 712 C C . VAL A 1 96 ? -10.431 -6.559 9.927 1.00 96.31 96 VAL A C 1
ATOM 714 O O . VAL A 1 96 ? -11.516 -7.091 10.153 1.00 96.31 96 VAL A O 1
ATOM 717 N N . GLN A 1 97 ? -10.100 -5.368 10.438 1.00 95.31 97 GLN A N 1
ATOM 718 C CA . GLN A 1 97 ? -11.023 -4.577 11.256 1.00 95.31 97 GLN A CA 1
ATOM 719 C C . GLN A 1 97 ? -12.295 -4.225 10.475 1.00 95.31 97 GLN A C 1
ATOM 721 O O . GLN A 1 97 ? -13.396 -4.450 10.967 1.00 95.31 97 GLN A O 1
ATOM 726 N N . ALA A 1 98 ? -12.153 -3.744 9.237 1.00 95.56 98 ALA A N 1
ATOM 727 C CA . ALA A 1 98 ? -13.299 -3.404 8.399 1.00 95.56 98 ALA A CA 1
ATOM 728 C C . ALA A 1 98 ? -14.197 -4.615 8.114 1.00 95.56 98 ALA A C 1
ATOM 730 O O . ALA A 1 98 ? -15.416 -4.511 8.211 1.00 95.56 98 ALA A O 1
ATOM 731 N N . ALA A 1 99 ? -13.600 -5.775 7.824 1.00 94.94 99 ALA A N 1
ATOM 732 C CA . ALA A 1 99 ? -14.326 -7.015 7.555 1.00 94.94 99 ALA A CA 1
ATOM 733 C C . ALA A 1 99 ? -15.140 -7.527 8.759 1.00 94.94 99 ALA A C 1
ATOM 735 O O . ALA A 1 99 ? -16.109 -8.258 8.571 1.00 94.94 99 ALA A O 1
ATOM 736 N N . ARG A 1 100 ? -14.757 -7.159 9.990 1.00 94.75 100 ARG A N 1
ATOM 737 C CA . ARG A 1 100 ? -15.474 -7.526 11.225 1.00 94.75 100 ARG A CA 1
ATOM 738 C C . ARG A 1 100 ? -16.678 -6.630 11.521 1.00 94.75 100 ARG A C 1
ATOM 740 O O . ARG A 1 100 ? -17.529 -7.023 12.308 1.00 94.75 100 ARG A O 1
ATOM 747 N N . GLU A 1 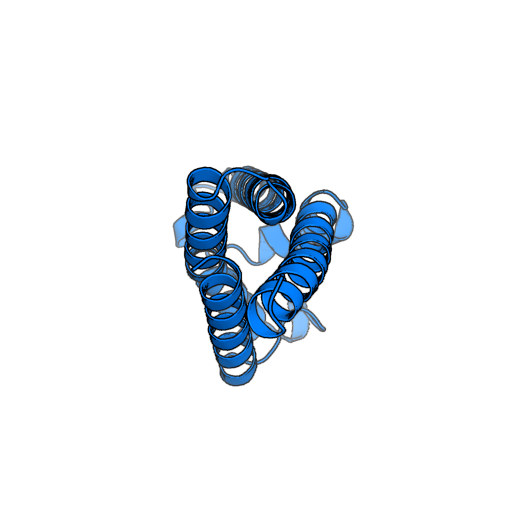101 ? -16.760 -5.455 10.902 1.00 92.88 101 GLU A N 1
ATOM 748 C CA . GLU A 1 101 ? -17.826 -4.468 11.121 1.00 92.88 101 GLU A CA 1
ATOM 749 C C . GLU A 1 101 ? -18.515 -4.081 9.788 1.00 92.88 101 GLU A C 1
ATOM 751 O O . GLU A 1 101 ? -18.488 -2.911 9.385 1.00 92.88 101 GLU A O 1
ATOM 756 N N . PRO A 1 102 ? -19.141 -5.035 9.067 1.00 91.50 102 PRO A N 1
ATOM 757 C CA . PRO A 1 102 ? -19.715 -4.780 7.744 1.00 91.50 102 PRO A CA 1
ATOM 758 C C . PRO A 1 102 ? -20.832 -3.732 7.739 1.00 91.50 102 PRO A C 1
ATOM 760 O O . PRO A 1 102 ? -20.914 -2.943 6.800 1.00 91.50 102 PRO A O 1
ATOM 763 N N . GLU A 1 103 ? -21.627 -3.646 8.807 1.00 91.69 103 GLU A N 1
ATOM 764 C CA . GLU A 1 103 ? -22.677 -2.625 8.953 1.00 91.69 103 GLU A CA 1
ATOM 765 C C . GLU A 1 103 ? -22.112 -1.198 9.001 1.00 91.69 103 GLU A C 1
ATOM 767 O O . GLU A 1 103 ? -22.748 -0.248 8.550 1.00 91.69 103 GLU A O 1
ATOM 772 N N . ARG A 1 104 ? -20.886 -1.043 9.512 1.00 91.12 104 ARG A N 1
ATOM 773 C CA . ARG A 1 104 ? -20.223 0.254 9.667 1.00 91.12 104 ARG A CA 1
ATOM 774 C C . ARG A 1 104 ? -19.453 0.671 8.419 1.00 91.12 104 ARG A C 1
ATOM 776 O O . ARG A 1 104 ? -19.396 1.860 8.103 1.00 91.12 104 ARG A O 1
ATOM 783 N N . PHE A 1 105 ? -18.824 -0.287 7.738 1.00 90.50 105 PHE A N 1
ATOM 784 C CA . PHE A 1 105 ? -17.879 -0.011 6.651 1.00 90.50 105 PHE A CA 1
ATOM 785 C C . PHE A 1 105 ? -18.407 -0.358 5.251 1.00 90.50 105 PHE A C 1
ATOM 787 O O . PHE A 1 105 ? -17.776 0.023 4.262 1.00 90.50 105 PHE A O 1
ATOM 794 N N . GLY A 1 106 ? -19.566 -1.015 5.138 1.00 91.12 106 GLY A N 1
ATOM 795 C CA . GLY A 1 106 ? -20.255 -1.273 3.872 1.00 91.12 106 GLY A CA 1
ATOM 796 C C . GLY A 1 106 ? -19.328 -1.877 2.815 1.00 91.12 106 GLY A C 1
ATOM 797 O O . GLY A 1 106 ? -18.680 -2.892 3.050 1.00 91.12 106 GLY A O 1
ATOM 798 N N . ALA A 1 107 ? -19.201 -1.215 1.662 1.00 87.50 107 ALA A N 1
ATOM 799 C CA . ALA A 1 107 ? -18.349 -1.672 0.558 1.00 87.50 107 ALA A CA 1
ATOM 800 C C . ALA A 1 107 ? -16.855 -1.840 0.920 1.00 87.50 107 ALA A C 1
ATOM 802 O O . ALA A 1 107 ? -16.143 -2.584 0.246 1.00 87.50 107 ALA A O 1
ATOM 803 N N . ALA A 1 108 ? -16.356 -1.176 1.970 1.00 85.50 108 ALA A N 1
ATOM 804 C CA . ALA A 1 108 ? -14.977 -1.352 2.426 1.00 85.50 108 ALA A CA 1
ATOM 805 C C . ALA A 1 108 ? -14.776 -2.651 3.237 1.00 85.50 108 ALA A C 1
ATOM 807 O O . ALA A 1 108 ? -13.650 -3.153 3.312 1.00 85.50 108 ALA A O 1
ATOM 808 N N . ALA A 1 109 ? -15.851 -3.232 3.783 1.00 93.19 109 ALA A N 1
ATOM 809 C CA . ALA A 1 109 ? -15.852 -4.476 4.554 1.00 93.19 109 ALA A CA 1
ATOM 810 C C . ALA A 1 109 ? -15.825 -5.725 3.659 1.00 93.19 109 ALA A C 1
ATOM 812 O O . ALA A 1 109 ? -16.682 -6.604 3.730 1.00 93.19 109 ALA A O 1
ATOM 813 N N . VAL A 1 110 ? -14.822 -5.805 2.788 1.00 92.62 110 VAL A N 1
ATOM 814 C CA . VAL A 1 110 ? -14.603 -6.995 1.959 1.00 92.62 110 VAL A CA 1
ATOM 815 C C . VAL A 1 110 ? -14.253 -8.185 2.865 1.00 92.62 110 VAL A C 1
ATOM 817 O O . VAL A 1 110 ? -13.397 -8.024 3.740 1.00 92.62 110 VAL A O 1
ATOM 820 N N . PRO A 1 111 ? -14.845 -9.381 2.658 1.00 95.62 111 PRO A N 1
ATOM 821 C CA . PRO A 1 111 ? -14.532 -10.558 3.464 1.00 95.62 111 PRO A CA 1
ATOM 822 C C . PRO A 1 111 ? -13.030 -10.886 3.477 1.00 95.62 111 PRO A C 1
ATOM 824 O O . PRO A 1 111 ? -12.315 -10.658 2.498 1.00 95.62 111 PRO A O 1
ATOM 827 N N . ILE A 1 112 ? -12.544 -11.454 4.585 1.00 95.25 112 ILE A N 1
ATOM 828 C CA . ILE A 1 112 ? -11.100 -11.614 4.835 1.00 95.25 112 ILE A CA 1
ATOM 829 C C . ILE A 1 112 ? -10.421 -12.468 3.755 1.00 95.25 112 ILE A C 1
ATOM 831 O O . ILE A 1 112 ? -9.375 -12.075 3.247 1.00 95.25 112 ILE A O 1
ATOM 835 N N . ALA A 1 113 ? -11.012 -13.605 3.376 1.00 95.62 113 ALA A N 1
ATOM 836 C CA . ALA A 1 113 ? -10.421 -14.515 2.393 1.00 95.62 113 ALA A CA 1
ATOM 837 C C . ALA A 1 113 ? -10.211 -13.867 1.005 1.00 95.62 113 ALA A C 1
ATOM 839 O O . ALA A 1 113 ? -9.064 -13.819 0.556 1.00 95.62 113 ALA A O 1
ATOM 840 N N . PRO A 1 114 ? -11.236 -13.302 0.331 1.00 95.94 114 PRO A N 1
ATOM 841 C CA . PRO A 1 114 ? -11.030 -12.639 -0.958 1.00 95.94 114 PRO A CA 1
ATOM 842 C C . PRO A 1 114 ? -10.113 -11.417 -0.845 1.00 95.94 114 PRO A C 1
ATOM 844 O O . PRO A 1 114 ? -9.328 -11.160 -1.757 1.00 95.94 114 PRO A O 1
ATOM 847 N N . ARG A 1 115 ? -10.145 -10.690 0.281 1.00 96.56 115 ARG A N 1
ATOM 848 C CA . ARG A 1 115 ? -9.214 -9.583 0.526 1.00 96.56 115 ARG A CA 1
ATOM 849 C C . ARG A 1 115 ? -7.762 -10.062 0.587 1.00 96.56 115 ARG A C 1
ATOM 851 O O . ARG A 1 115 ? -6.910 -9.463 -0.065 1.00 96.56 115 ARG A O 1
ATOM 858 N N . ALA A 1 116 ? -7.490 -11.117 1.352 1.00 96.50 116 ALA A N 1
ATOM 859 C CA . ALA A 1 116 ? -6.154 -11.682 1.503 1.00 96.50 116 ALA A CA 1
ATOM 860 C C . ALA A 1 116 ? -5.621 -12.201 0.162 1.00 96.50 116 ALA A C 1
ATOM 862 O O . ALA A 1 116 ? -4.508 -11.853 -0.226 1.00 96.50 116 ALA A O 1
ATOM 863 N N . VAL A 1 117 ? -6.444 -12.943 -0.590 1.00 97.88 117 VAL A N 1
ATOM 864 C CA . VAL A 1 117 ? -6.099 -13.406 -1.945 1.00 97.88 117 VAL A CA 1
ATOM 865 C C . VAL A 1 117 ? -5.775 -12.221 -2.852 1.00 97.88 117 VAL A C 1
ATOM 867 O O . VAL A 1 117 ? -4.732 -12.218 -3.498 1.00 97.88 117 VAL A O 1
ATOM 870 N N . GLY A 1 118 ? -6.613 -11.181 -2.852 1.00 97.62 118 GLY A N 1
ATOM 871 C CA . GLY A 1 118 ? -6.383 -9.980 -3.652 1.00 97.62 118 GLY A CA 1
ATOM 872 C C . GLY A 1 118 ? -5.058 -9.283 -3.331 1.00 97.62 118 GLY A C 1
ATOM 873 O O . GLY A 1 118 ? -4.341 -8.895 -4.248 1.00 97.62 118 GLY A O 1
ATOM 874 N N . GLN A 1 119 ? -4.691 -9.161 -2.051 1.00 97.56 119 GLN A N 1
ATOM 875 C CA . GLN A 1 119 ? -3.417 -8.544 -1.664 1.00 97.56 119 GLN A CA 1
ATOM 876 C C . GLN A 1 119 ? -2.204 -9.414 -1.999 1.00 97.56 119 GLN A C 1
ATOM 878 O O . GLN A 1 119 ? -1.187 -8.873 -2.427 1.00 97.56 119 GLN A O 1
ATOM 883 N N . VAL A 1 120 ? -2.310 -10.739 -1.861 1.00 98.25 120 VAL A N 1
ATOM 884 C CA . VAL A 1 120 ? -1.248 -11.671 -2.276 1.00 98.25 120 VAL A CA 1
ATOM 885 C C . VAL A 1 120 ? -1.033 -11.601 -3.785 1.00 98.25 120 VAL A C 1
ATOM 887 O O . VAL A 1 120 ? 0.102 -11.456 -4.231 1.00 98.25 120 VAL A O 1
ATOM 890 N N . VAL A 1 121 ? -2.111 -11.634 -4.574 1.00 98.44 121 VAL A N 1
ATOM 891 C CA . VAL A 1 121 ? -2.039 -11.512 -6.037 1.00 98.44 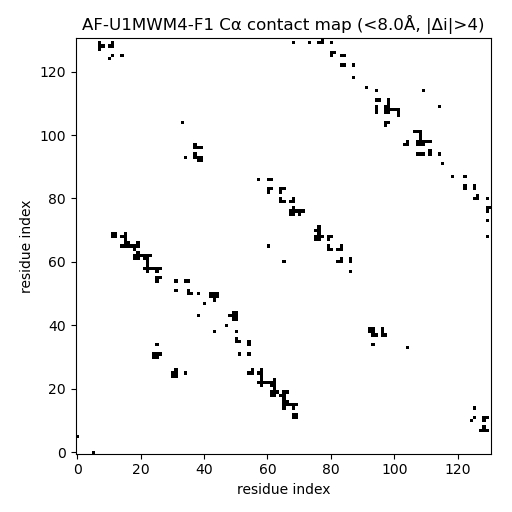121 VAL A CA 1
ATOM 892 C C . VAL A 1 121 ? -1.455 -10.160 -6.437 1.00 98.44 121 VAL A C 1
ATOM 894 O O . VAL A 1 121 ? -0.538 -10.114 -7.251 1.00 98.44 121 VAL A O 1
ATOM 897 N N . LEU A 1 122 ? -1.920 -9.060 -5.837 1.00 98.31 122 LEU A N 1
ATOM 898 C CA . LEU A 1 122 ? -1.389 -7.728 -6.124 1.00 98.31 122 LEU A CA 1
ATOM 899 C C . LEU A 1 122 ? 0.103 -7.623 -5.774 1.00 98.31 122 LEU A C 1
AT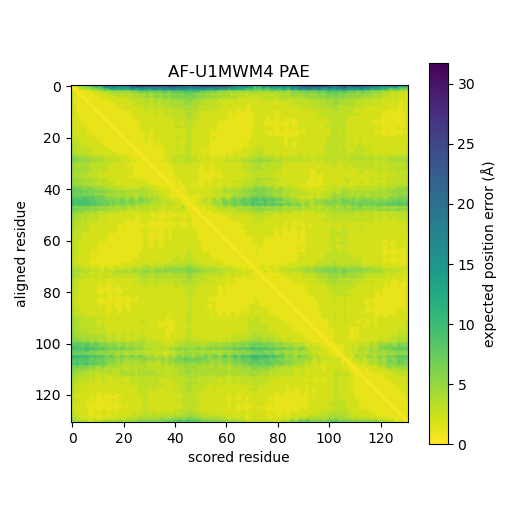OM 901 O O . LEU A 1 122 ? 0.877 -7.105 -6.573 1.00 98.31 122 LEU A O 1
ATOM 905 N N . GLY A 1 123 ? 0.525 -8.159 -4.626 1.00 98.50 123 GLY A N 1
ATOM 906 C CA . GLY A 1 123 ? 1.933 -8.204 -4.233 1.00 98.50 123 GLY A CA 1
ATOM 907 C C . GLY A 1 123 ? 2.793 -9.047 -5.181 1.00 98.50 123 GLY A C 1
ATOM 908 O O . GLY A 1 123 ? 3.886 -8.626 -5.554 1.00 98.50 123 GLY A O 1
ATOM 909 N N . ALA A 1 124 ? 2.289 -10.197 -5.634 1.00 98.50 124 ALA A N 1
ATOM 910 C CA . ALA A 1 124 ? 2.973 -11.037 -6.616 1.00 98.50 124 ALA A CA 1
ATOM 911 C C . ALA A 1 124 ? 3.119 -10.329 -7.974 1.00 98.50 124 ALA A C 1
ATOM 913 O O . ALA A 1 124 ? 4.192 -10.368 -8.573 1.00 98.50 124 ALA A O 1
ATOM 914 N N . LEU A 1 125 ? 2.075 -9.628 -8.433 1.00 98.62 125 LEU A N 1
ATOM 915 C CA . LEU A 1 125 ? 2.130 -8.811 -9.648 1.00 98.62 125 LEU A CA 1
ATOM 916 C C . LEU A 1 125 ? 3.158 -7.683 -9.519 1.00 98.62 125 LEU A C 1
ATOM 918 O O . LEU A 1 125 ? 3.932 -7.461 -10.448 1.00 98.62 125 LEU A O 1
ATOM 922 N N . VAL A 1 126 ? 3.215 -7.008 -8.364 1.00 98.62 126 VAL A N 1
ATOM 923 C CA . VAL A 1 126 ? 4.249 -6.003 -8.079 1.00 98.62 126 VAL A CA 1
ATOM 924 C C . VAL A 1 126 ? 5.640 -6.617 -8.181 1.00 98.62 126 VAL A C 1
ATOM 926 O O . VAL A 1 126 ? 6.468 -6.073 -8.909 1.00 98.62 126 VAL A O 1
ATOM 929 N N . LEU A 1 127 ? 5.883 -7.757 -7.529 1.00 98.19 127 LEU A N 1
ATOM 930 C CA . LEU A 1 127 ? 7.180 -8.435 -7.557 1.00 98.19 127 LEU A CA 1
ATOM 931 C C . LEU A 1 127 ? 7.603 -8.802 -8.985 1.00 98.19 127 LEU A C 1
ATOM 933 O O . LEU A 1 127 ? 8.690 -8.429 -9.415 1.00 98.19 127 LEU A O 1
ATOM 937 N N . VAL A 1 128 ? 6.724 -9.461 -9.745 1.00 97.75 128 VAL A N 1
ATOM 938 C CA . VAL A 1 128 ? 6.982 -9.852 -11.143 1.00 97.75 128 VAL A CA 1
ATOM 939 C C . VAL A 1 128 ? 7.269 -8.638 -12.028 1.00 97.75 128 VAL A C 1
ATOM 941 O O . VAL A 1 128 ? 8.032 -8.733 -12.985 1.00 97.75 128 VAL A O 1
ATOM 944 N N . SER A 1 129 ? 6.683 -7.482 -11.717 1.00 97.31 129 SER A N 1
ATOM 945 C CA . SER A 1 129 ? 6.871 -6.264 -12.503 1.00 97.31 129 SER A CA 1
ATOM 946 C C . SER A 1 129 ? 8.245 -5.596 -12.317 1.00 97.31 129 SER A C 1
ATOM 948 O O . SER A 1 129 ? 8.610 -4.754 -13.142 1.00 97.31 129 SER A O 1
ATOM 950 N N . VAL A 1 130 ? 8.995 -5.940 -11.257 1.00 95.56 130 VAL A N 1
ATOM 951 C CA . VAL A 1 130 ? 10.245 -5.252 -10.864 1.00 95.56 130 VAL A CA 1
ATOM 952 C C . VAL A 1 130 ? 11.500 -6.133 -10.806 1.00 95.56 130 VAL A C 1
ATOM 954 O O . VAL A 1 130 ? 12.582 -5.589 -10.577 1.00 95.56 130 VAL A O 1
ATOM 957 N N . ILE A 1 131 ? 11.376 -7.450 -11.001 1.00 92.31 131 ILE A N 1
ATOM 958 C CA . ILE A 1 131 ? 12.511 -8.385 -11.140 1.00 92.31 131 ILE A CA 1
ATOM 959 C C . ILE A 1 131 ? 13.015 -8.431 -12.580 1.00 92.31 131 ILE A C 1
ATOM 961 O O . ILE A 1 131 ? 14.250 -8.388 -12.748 1.00 92.31 131 ILE A O 1
#

Sequence (131 aa):
MDAFALAQLVLRIILALVFVGMGITHFVPRVRRAMQAMIPAAFAGPERRWAPALVAISGVVEIVAGAALLAPWWGVRFAAGIALIALLIAVFPANVQAAREPERFGAAAVPIAPRAVGQVVLGALVLVSVI

Foldseek 3Di:
DDPLLVVLLVLLVVQLCVLLVVLVLCVVVVSVVLQLVLDDPVQLPVVNVCSNVLSNVLSVLSNCLSVQCNPPDLVSNQVSLVSLLVSLVVSLSSQVSLLVCCVSNPPSNDHNVVSVVVSVVSSVSSNSSRD

Radius of gyration: 15.59 Å; Cα contacts (8 Å, |Δi|>4): 152; chains: 1; bounding box: 40×28×49 Å

Mean predicted aligned error: 2.77 Å